Protein AF-A0A951XT19-F1 (afdb_monomer)

Structure (mmCIF, N/CA/C/O backbone):
data_AF-A0A951XT19-F1
#
_entry.id   AF-A0A951XT19-F1
#
loop_
_atom_site.group_PDB
_atom_site.id
_atom_site.type_symbol
_atom_site.label_atom_id
_atom_site.label_alt_id
_atom_site.label_comp_id
_atom_site.label_asym_id
_atom_site.label_entity_id
_atom_site.label_seq_id
_atom_site.pdbx_PDB_ins_code
_atom_site.Cartn_x
_atom_site.Cartn_y
_atom_site.Cartn_z
_atom_site.occupancy
_atom_site.B_iso_or_equiv
_atom_site.auth_seq_id
_atom_site.auth_comp_id
_atom_site.auth_asym_id
_atom_site.auth_atom_id
_atom_site.pdbx_PDB_model_num
ATOM 1 N N . MET A 1 1 ? -13.791 -2.913 -6.720 1.00 67.44 1 MET A N 1
ATOM 2 C CA . MET A 1 1 ? -12.423 -2.660 -6.213 1.00 67.44 1 MET A CA 1
ATOM 3 C C . MET A 1 1 ? -11.474 -3.301 -7.200 1.00 67.44 1 MET A C 1
ATOM 5 O O . MET A 1 1 ? -11.843 -4.348 -7.712 1.00 67.44 1 MET A O 1
ATOM 9 N N . GLY A 1 2 ? -10.344 -2.660 -7.508 1.00 87.31 2 GLY A N 1
ATOM 10 C CA . GLY A 1 2 ? -9.321 -3.272 -8.361 1.00 87.31 2 GLY A CA 1
ATOM 11 C C . GLY A 1 2 ? -8.702 -4.508 -7.705 1.00 87.31 2 GLY A C 1
ATOM 12 O O . GLY A 1 2 ? -8.877 -4.716 -6.502 1.00 87.31 2 GLY A O 1
ATOM 13 N N . ASP A 1 3 ? -7.986 -5.300 -8.496 1.00 95.38 3 ASP A N 1
ATOM 14 C CA . ASP A 1 3 ? -7.367 -6.557 -8.053 1.00 95.38 3 ASP A CA 1
ATOM 15 C C . ASP A 1 3 ? -6.130 -6.336 -7.173 1.00 95.38 3 ASP A C 1
ATOM 17 O O . ASP A 1 3 ? -5.777 -7.190 -6.363 1.00 95.38 3 ASP A O 1
ATOM 21 N N . PHE A 1 4 ? -5.517 -5.155 -7.285 1.00 96.50 4 PHE A N 1
ATOM 22 C CA . PHE A 1 4 ? -4.319 -4.764 -6.553 1.00 96.50 4 PHE A CA 1
ATOM 23 C C . PHE A 1 4 ? -4.426 -3.339 -6.016 1.00 96.50 4 PHE A C 1
ATOM 25 O O . PHE A 1 4 ? -5.113 -2.480 -6.572 1.00 96.50 4 PHE A O 1
ATOM 32 N N . TRP A 1 5 ? -3.694 -3.095 -4.937 1.00 96.81 5 TRP A N 1
ATOM 33 C CA . TRP A 1 5 ? -3.397 -1.783 -4.389 1.00 96.81 5 TRP A CA 1
ATOM 34 C C . TRP A 1 5 ? -1.909 -1.521 -4.570 1.00 96.81 5 TRP A C 1
ATOM 36 O O . TRP A 1 5 ? -1.084 -2.282 -4.071 1.00 96.81 5 TRP A O 1
ATOM 46 N N . VAL A 1 6 ? -1.580 -0.444 -5.281 1.00 97.44 6 VAL A N 1
ATOM 47 C CA . VAL A 1 6 ? -0.199 -0.006 -5.493 1.00 97.44 6 VAL A CA 1
ATOM 48 C C . VAL A 1 6 ? 0.001 1.294 -4.734 1.00 97.44 6 VAL A C 1
ATOM 50 O O . VAL A 1 6 ? -0.590 2.320 -5.072 1.00 97.44 6 VAL A O 1
ATOM 53 N N . ILE A 1 7 ? 0.811 1.241 -3.684 1.00 97.38 7 ILE A N 1
ATOM 54 C CA . ILE A 1 7 ? 1.170 2.406 -2.879 1.00 97.38 7 ILE A CA 1
ATOM 55 C C . ILE A 1 7 ? 2.576 2.823 -3.283 1.00 97.38 7 ILE A C 1
ATOM 57 O O . ILE A 1 7 ? 3.500 2.023 -3.186 1.00 97.38 7 ILE A O 1
ATOM 61 N N . VAL A 1 8 ? 2.746 4.074 -3.709 1.00 97.62 8 VAL A N 1
ATOM 62 C CA . VAL A 1 8 ? 4.068 4.635 -4.008 1.00 97.62 8 VAL A CA 1
ATOM 63 C C . VAL A 1 8 ? 4.401 5.673 -2.949 1.00 97.62 8 VAL A C 1
ATOM 65 O O . VAL A 1 8 ? 3.691 6.671 -2.808 1.00 97.62 8 VAL A O 1
ATOM 68 N N . ASN A 1 9 ? 5.469 5.444 -2.188 1.00 94.50 9 ASN A N 1
ATOM 69 C CA . ASN A 1 9 ? 5.955 6.398 -1.198 1.00 94.50 9 ASN A CA 1
ATO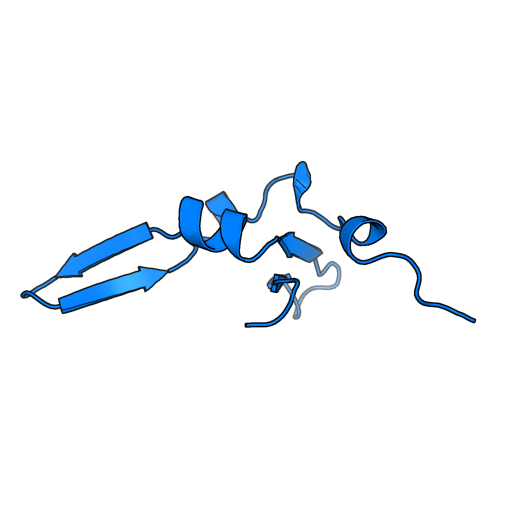M 70 C C . ASN A 1 9 ? 7.250 7.069 -1.674 1.00 94.50 9 ASN A C 1
ATOM 72 O O . ASN A 1 9 ? 7.875 6.654 -2.651 1.00 94.50 9 ASN A O 1
ATOM 76 N N . LYS A 1 10 ? 7.634 8.152 -0.983 1.00 94.06 10 LYS A N 1
ATOM 77 C CA . LYS A 1 10 ? 8.870 8.905 -1.261 1.00 94.06 10 LYS A CA 1
ATOM 78 C C . LYS A 1 10 ? 8.989 9.361 -2.728 1.00 94.06 10 LYS A C 1
ATOM 80 O O . LYS A 1 10 ? 10.084 9.526 -3.237 1.00 94.06 10 LYS A O 1
ATOM 85 N N . VAL A 1 11 ? 7.861 9.639 -3.389 1.00 95.62 11 VAL A N 1
ATOM 86 C CA . VAL A 1 11 ? 7.801 10.031 -4.816 1.00 95.62 11 VAL A CA 1
ATOM 87 C C . VAL A 1 11 ? 8.623 11.276 -5.163 1.00 95.62 11 VAL A C 1
ATOM 89 O O . VAL A 1 11 ? 9.009 11.459 -6.310 1.00 95.62 11 VAL A O 1
ATOM 92 N N . ALA A 1 12 ? 8.885 12.135 -4.177 1.00 96.62 12 ALA A N 1
ATOM 93 C CA . ALA A 1 12 ? 9.687 13.344 -4.333 1.00 96.62 12 ALA A CA 1
ATOM 94 C C . ALA A 1 12 ? 11.189 13.134 -4.045 1.00 96.62 12 ALA A C 1
ATOM 96 O O . ALA A 1 12 ? 11.946 14.103 -4.059 1.00 96.62 12 ALA A O 1
ATOM 97 N N . THR A 1 13 ? 11.634 11.911 -3.738 1.00 96.19 13 THR A N 1
ATOM 98 C CA . THR A 1 13 ? 13.051 11.590 -3.508 1.00 96.19 13 THR A CA 1
ATOM 99 C C . THR A 1 13 ? 13.652 10.877 -4.728 1.00 96.19 13 THR A C 1
ATOM 101 O O . THR A 1 13 ? 12.912 10.367 -5.569 1.00 96.19 13 THR A O 1
ATOM 104 N N . PRO A 1 14 ? 14.994 10.781 -4.835 1.00 97.44 14 PRO A N 1
ATOM 105 C CA . PRO A 1 14 ? 15.644 10.013 -5.904 1.00 97.44 14 PRO A CA 1
ATOM 106 C C . PRO A 1 14 ? 15.360 8.502 -5.871 1.00 97.44 14 PRO A C 1
ATOM 108 O O . PRO A 1 14 ? 15.701 7.798 -6.817 1.00 97.44 14 PRO A O 1
ATOM 111 N N . THR A 1 15 ? 14.790 7.994 -4.778 1.00 95.25 15 THR A N 1
ATOM 112 C CA . THR A 1 15 ? 14.555 6.566 -4.536 1.00 95.25 15 THR A CA 1
ATOM 113 C C . THR A 1 15 ? 13.120 6.339 -4.047 1.00 95.25 15 THR A C 1
ATOM 115 O O . THR A 1 15 ? 12.904 6.066 -2.859 1.00 95.25 15 THR A O 1
ATOM 118 N N . PRO A 1 16 ? 12.114 6.475 -4.935 1.00 97.06 16 PRO A N 1
ATOM 119 C CA . PRO A 1 16 ? 10.752 6.075 -4.606 1.00 97.06 16 PRO A CA 1
ATOM 120 C C . PRO A 1 16 ? 10.687 4.563 -4.354 1.00 97.06 16 PRO A C 1
ATOM 122 O O . PRO A 1 16 ? 11.556 3.808 -4.789 1.00 97.06 16 PRO A O 1
ATOM 125 N N . SER A 1 17 ? 9.655 4.112 -3.645 1.00 97.56 17 SER A N 1
ATOM 126 C CA . SER A 1 17 ? 9.364 2.681 -3.503 1.00 97.56 17 SER A CA 1
ATOM 127 C C . SER A 1 17 ? 7.892 2.411 -3.758 1.00 97.56 17 SER A C 1
ATOM 129 O O . SER A 1 17 ? 7.0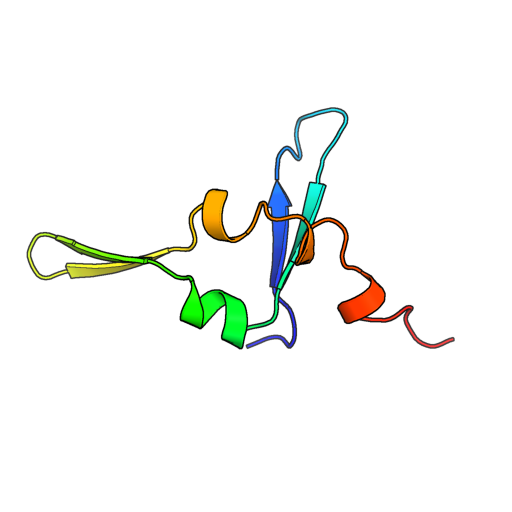31 3.197 -3.352 1.00 97.56 17 SER A O 1
ATOM 131 N N . ALA A 1 18 ? 7.613 1.287 -4.405 1.00 98.06 18 ALA A N 1
ATOM 132 C CA . ALA A 1 18 ? 6.281 0.759 -4.613 1.00 98.06 18 ALA A CA 1
ATOM 133 C C . ALA A 1 18 ? 6.010 -0.416 -3.668 1.00 98.06 18 ALA A C 1
ATOM 135 O O . ALA A 1 18 ? 6.882 -1.240 -3.395 1.00 98.06 18 ALA A O 1
ATOM 136 N N . PHE A 1 19 ? 4.772 -0.498 -3.190 1.00 98.44 19 PHE A N 1
ATOM 137 C CA . PHE A 1 19 ? 4.272 -1.602 -2.381 1.00 98.44 19 PHE A CA 1
ATOM 138 C C . PHE A 1 19 ? 2.987 -2.133 -2.994 1.00 98.44 19 PHE A C 1
ATOM 140 O O . PHE A 1 19 ? 2.050 -1.368 -3.240 1.00 98.44 19 PHE A O 1
ATOM 147 N N . ILE A 1 20 ? 2.969 -3.433 -3.270 1.00 98.19 20 ILE A N 1
ATOM 148 C CA . ILE A 1 20 ? 1.911 -4.096 -4.026 1.00 98.19 20 ILE A CA 1
ATOM 149 C C . ILE A 1 20 ? 1.164 -5.000 -3.054 1.00 98.19 20 ILE A C 1
ATOM 151 O O . ILE A 1 20 ? 1.752 -5.922 -2.490 1.00 98.19 20 ILE A O 1
ATOM 155 N N . LEU A 1 21 ? -0.127 -4.733 -2.855 1.00 97.94 21 LEU A N 1
ATOM 156 C CA . LEU A 1 21 ? -0.992 -5.454 -1.922 1.00 97.94 21 LEU A CA 1
ATOM 157 C C . LEU A 1 21 ? -2.263 -5.951 -2.608 1.00 97.94 21 LEU A C 1
ATOM 159 O O . LEU A 1 21 ? -2.770 -5.335 -3.546 1.00 97.94 21 LEU A O 1
ATOM 163 N N . LEU A 1 22 ? -2.831 -7.031 -2.080 1.00 97.38 22 LEU A N 1
ATOM 164 C CA . LEU A 1 22 ? -4.187 -7.455 -2.406 1.00 97.38 22 LEU A CA 1
ATOM 165 C C . LEU A 1 22 ? -5.217 -6.656 -1.592 1.00 97.38 22 LEU A C 1
ATOM 167 O O . LEU A 1 22 ? -4.956 -6.274 -0.447 1.00 97.38 22 LEU A O 1
ATOM 171 N N . PRO A 1 23 ? -6.448 -6.473 -2.104 1.00 97.19 23 PRO A N 1
ATOM 172 C CA . PRO A 1 23 ? -7.531 -5.861 -1.341 1.00 97.19 23 PRO A CA 1
ATOM 173 C C . PRO A 1 23 ? -7.818 -6.555 -0.001 1.00 97.19 23 PRO A C 1
ATOM 175 O O . PRO A 1 23 ? -8.208 -5.890 0.957 1.00 97.19 23 PRO A O 1
ATOM 178 N N . SER A 1 24 ? -7.641 -7.879 0.083 1.00 97.12 24 SER A N 1
ATOM 179 C CA . SER A 1 24 ? -7.781 -8.638 1.334 1.00 97.12 24 SER A CA 1
ATOM 180 C C . SER A 1 24 ? -6.726 -8.238 2.364 1.00 97.12 24 SER A C 1
ATOM 182 O O . SER A 1 24 ? -7.067 -8.001 3.519 1.00 97.12 24 SER A O 1
ATOM 184 N N . GLU A 1 25 ? -5.475 -8.086 1.934 1.00 97.69 25 GLU A N 1
ATOM 185 C CA . GLU A 1 25 ? -4.352 -7.716 2.797 1.00 97.69 25 GLU A CA 1
ATOM 186 C C . GLU A 1 25 ? -4.496 -6.296 3.341 1.00 97.69 25 GLU A C 1
ATOM 188 O O . GLU A 1 25 ? -4.214 -6.058 4.516 1.00 97.69 25 GLU A O 1
ATOM 193 N N . VAL A 1 26 ? -4.987 -5.372 2.507 1.00 97.12 26 VAL A N 1
ATOM 194 C CA . VAL A 1 26 ? -5.306 -3.999 2.919 1.00 97.12 26 VAL A CA 1
ATOM 195 C C . VAL A 1 26 ? -6.413 -3.997 3.970 1.00 97.12 26 VAL A C 1
ATOM 197 O O . VAL A 1 26 ? -6.287 -3.314 4.980 1.00 97.12 26 VAL A O 1
ATOM 200 N N . ARG A 1 27 ? -7.491 -4.766 3.769 1.00 96.12 27 ARG A N 1
ATOM 201 C CA . ARG A 1 27 ? -8.609 -4.836 4.729 1.00 96.12 27 ARG A CA 1
ATOM 202 C C . ARG A 1 27 ? -8.201 -5.445 6.066 1.00 96.12 27 ARG A C 1
ATOM 204 O O . ARG A 1 27 ? -8.669 -4.977 7.094 1.00 96.12 27 ARG A O 1
ATOM 211 N N . GLU A 1 28 ? -7.364 -6.477 6.039 1.00 97.00 28 GLU A N 1
ATOM 212 C CA . GLU A 1 28 ? -6.854 -7.149 7.238 1.00 97.00 28 GLU A CA 1
ATOM 213 C C . GLU A 1 28 ? -5.977 -6.217 8.086 1.00 97.00 28 GLU A C 1
ATOM 215 O O . GLU A 1 28 ? -6.042 -6.252 9.311 1.00 97.00 28 GLU A O 1
ATOM 220 N N . ARG A 1 29 ? -5.175 -5.372 7.430 1.00 97.00 29 ARG A N 1
ATOM 221 C CA . ARG A 1 29 ? -4.193 -4.498 8.085 1.00 97.00 29 ARG A CA 1
ATOM 222 C C . ARG A 1 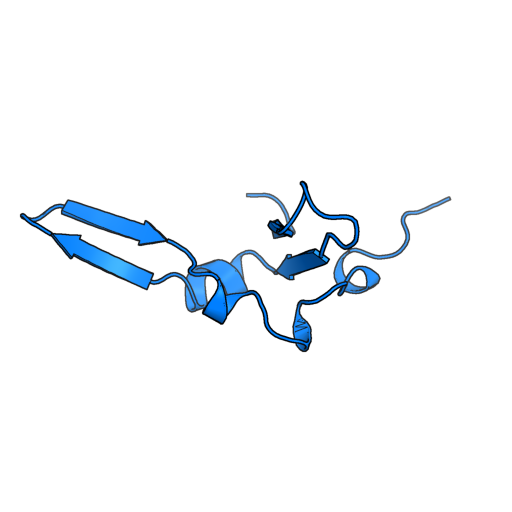29 ? -4.712 -3.094 8.381 1.00 97.00 29 ARG A C 1
ATOM 224 O O . ARG A 1 29 ? -4.107 -2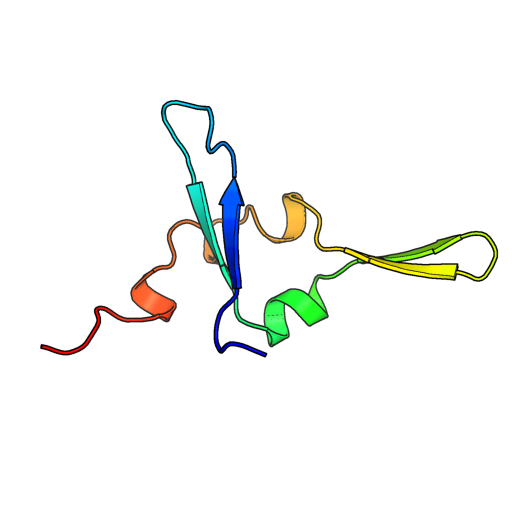.380 9.169 1.00 97.00 29 ARG A O 1
ATOM 231 N N . ALA A 1 30 ? -5.805 -2.670 7.747 1.00 97.19 30 ALA A N 1
ATOM 232 C CA . ALA A 1 30 ? -6.349 -1.335 7.947 1.00 97.19 30 ALA A CA 1
ATOM 233 C C . ALA A 1 30 ? -6.732 -1.119 9.416 1.00 97.19 30 ALA A C 1
ATOM 235 O O . ALA A 1 30 ? -7.571 -1.822 9.983 1.00 97.19 30 ALA A O 1
ATOM 236 N N . HIS A 1 31 ? -6.158 -0.082 10.014 1.00 96.69 31 HIS A N 1
ATOM 237 C CA . HIS A 1 31 ? -6.506 0.342 11.352 1.00 96.69 31 HIS A CA 1
ATOM 238 C C . HIS A 1 31 ? -7.926 0.914 11.364 1.00 96.69 31 HIS A C 1
ATOM 240 O O . HIS A 1 31 ? -8.261 1.789 10.563 1.00 96.69 31 HIS A O 1
ATOM 246 N N . ARG A 1 32 ? -8.746 0.449 12.311 1.00 96.69 32 ARG A N 1
ATOM 247 C CA . ARG A 1 32 ? -10.062 1.018 12.619 1.00 96.69 32 ARG A CA 1
ATOM 248 C C . ARG A 1 32 ? -9.922 2.003 13.776 1.00 96.69 32 ARG A C 1
ATOM 250 O O . ARG A 1 32 ? -9.863 1.584 14.930 1.00 96.69 32 ARG A O 1
ATOM 257 N N . GLY A 1 33 ? -9.933 3.294 13.471 1.00 96.31 33 GLY A N 1
ATOM 258 C CA . GLY A 1 33 ? -9.979 4.336 14.491 1.00 96.31 33 GLY A CA 1
ATOM 259 C C . GLY A 1 33 ? -11.401 4.770 14.788 1.00 96.31 33 GLY A C 1
ATOM 260 O O . GLY A 1 33 ? -12.244 4.845 13.894 1.00 96.31 33 GLY A O 1
ATOM 261 N N . GLU A 1 34 ? -11.657 5.087 16.051 1.00 97.69 34 GLU A N 1
ATOM 262 C CA . GLU A 1 34 ? -12.933 5.621 16.502 1.00 97.69 34 GLU A CA 1
ATOM 263 C C . GLU A 1 34 ? -12.695 6.871 17.346 1.00 97.69 34 GLU A C 1
ATOM 265 O O . GLU A 1 34 ? -11.912 6.852 18.296 1.00 97.69 34 GLU A O 1
ATOM 270 N N . LYS A 1 35 ? -13.348 7.975 16.976 1.00 96.62 35 LYS A N 1
ATOM 271 C CA . LYS A 1 35 ? -13.270 9.248 17.696 1.00 96.62 35 LYS A CA 1
ATOM 272 C C . LYS A 1 35 ? -14.603 9.978 17.604 1.00 96.62 35 LYS A C 1
ATOM 274 O O . LYS A 1 35 ? -15.127 10.156 16.508 1.00 96.62 35 LYS A O 1
ATOM 279 N N . ASP A 1 36 ? -15.145 10.397 18.747 1.00 96.25 36 ASP A N 1
ATOM 280 C CA . ASP A 1 36 ? -16.424 11.118 18.845 1.00 96.25 36 ASP A CA 1
ATOM 281 C C . ASP A 1 36 ? -17.577 10.403 18.098 1.00 96.25 36 ASP A C 1
ATOM 283 O O . ASP A 1 36 ? -18.377 11.025 17.400 1.00 96.25 36 ASP A O 1
ATOM 287 N N . GLY A 1 37 ? -17.614 9.064 18.177 1.00 96.31 37 GLY A N 1
ATOM 288 C CA . GLY A 1 37 ? -18.595 8.210 17.489 1.00 96.31 37 GLY A CA 1
ATOM 289 C C . GLY A 1 37 ? -18.391 8.066 15.974 1.00 96.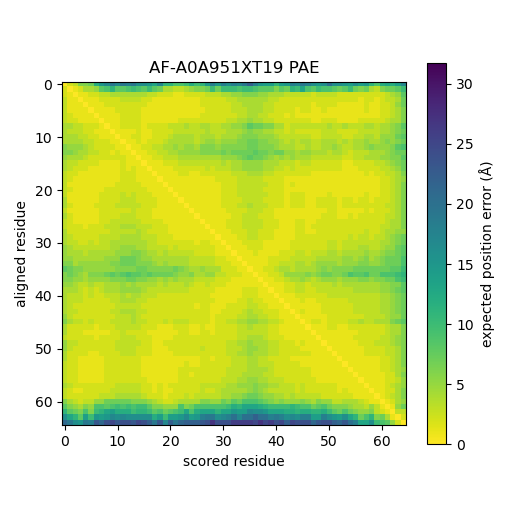31 37 GLY A C 1
ATOM 290 O O . GLY A 1 37 ? -19.174 7.390 15.309 1.00 96.31 37 GLY A O 1
ATOM 291 N N . ARG A 1 38 ? -17.349 8.682 15.402 1.00 97.12 38 ARG A N 1
ATOM 292 C CA . ARG A 1 38 ? -16.982 8.537 13.988 1.00 97.12 38 ARG A CA 1
ATOM 293 C C . ARG A 1 38 ? -15.931 7.452 13.829 1.00 97.12 38 ARG A C 1
ATOM 295 O O . ARG A 1 38 ? -14.916 7.462 14.522 1.00 97.12 38 ARG A O 1
ATOM 302 N N . VAL A 1 39 ? -16.166 6.560 12.872 1.00 97.56 39 VAL A N 1
ATOM 303 C CA . VAL A 1 39 ? -15.235 5.492 12.502 1.00 97.56 39 VAL A CA 1
ATOM 304 C C . VAL A 1 39 ? -14.487 5.895 11.237 1.00 97.56 39 VAL A C 1
ATOM 306 O O . VAL A 1 39 ? -15.106 6.282 10.245 1.00 97.56 39 VAL A O 1
ATOM 309 N N . SER A 1 40 ? -13.165 5.774 11.258 1.00 96.94 40 SER A N 1
ATOM 310 C CA . SER A 1 40 ? -12.312 5.900 10.078 1.00 96.94 40 SER A CA 1
ATOM 311 C C . SER A 1 40 ? -11.4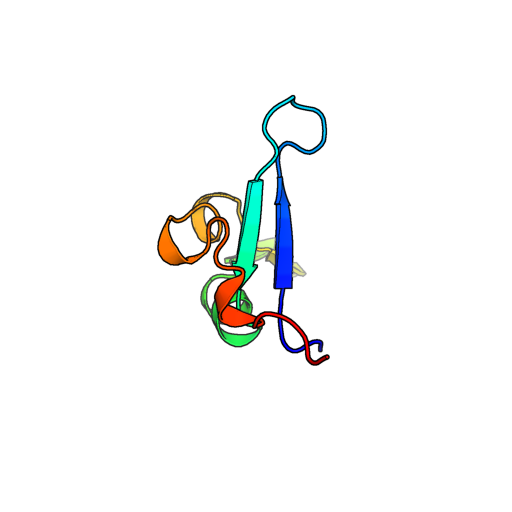28 4.667 9.928 1.00 96.94 40 SER A C 1
ATOM 313 O O . SER A 1 40 ? -11.056 4.015 10.903 1.00 96.94 40 SER A O 1
ATOM 315 N N . TYR A 1 41 ? -11.101 4.352 8.678 1.00 96.62 41 TYR A N 1
ATOM 316 C CA . TYR A 1 41 ? -10.199 3.265 8.322 1.00 96.62 41 TYR A CA 1
ATOM 317 C C . TYR A 1 41 ? -9.009 3.842 7.572 1.00 96.62 41 TYR A C 1
ATOM 319 O O . TYR A 1 41 ? -9.195 4.628 6.641 1.00 96.62 41 TYR A O 1
ATOM 327 N N . TRP A 1 42 ? -7.797 3.461 7.961 1.00 96.25 42 TRP A N 1
ATOM 328 C CA . TRP A 1 42 ? -6.586 3.844 7.242 1.00 96.25 42 TRP A CA 1
ATOM 329 C C . TRP A 1 42 ? -5.529 2.755 7.342 1.00 96.25 42 TRP A C 1
ATOM 331 O O . TRP A 1 42 ? -5.457 2.021 8.322 1.00 96.25 42 TRP A O 1
ATOM 341 N N . LEU A 1 43 ? -4.689 2.675 6.319 1.00 96.75 43 LEU A N 1
ATOM 342 C CA . LEU A 1 43 ? -3.502 1.838 6.328 1.00 96.75 43 LEU A CA 1
ATOM 343 C C . LEU A 1 43 ? -2.301 2.734 6.643 1.00 96.75 43 LEU 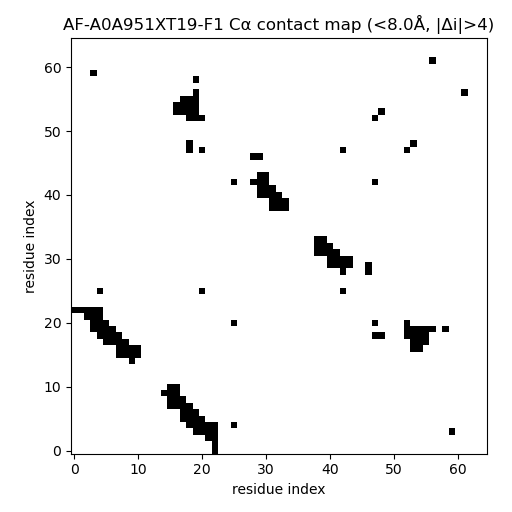A C 1
ATOM 345 O O . LEU A 1 43 ? -2.052 3.711 5.938 1.00 96.75 43 LEU A O 1
ATOM 349 N N . GLN A 1 44 ? -1.592 2.444 7.728 1.00 95.88 44 GLN A N 1
ATOM 350 C CA . GLN A 1 44 ? -0.404 3.200 8.137 1.00 95.88 44 GLN A CA 1
ATOM 351 C C . GLN A 1 44 ? 0.851 2.671 7.420 1.00 95.88 44 GLN A C 1
ATOM 353 O O . GLN A 1 44 ? 0.894 1.492 7.070 1.00 95.88 44 GLN A O 1
ATOM 358 N N . PRO A 1 45 ? 1.897 3.502 7.238 1.00 95.69 45 PRO A N 1
ATOM 359 C CA . PRO A 1 45 ? 3.147 3.096 6.593 1.00 95.69 45 PRO A CA 1
ATOM 360 C C . PRO A 1 45 ? 3.734 1.775 7.092 1.00 95.69 45 PRO A C 1
ATOM 362 O O . PRO A 1 45 ? 4.044 0.916 6.281 1.00 95.69 45 PRO A O 1
ATOM 365 N N . GLY A 1 46 ? 3.802 1.547 8.407 1.00 95.75 46 GLY A N 1
ATOM 366 C CA . GLY A 1 46 ? 4.357 0.300 8.959 1.00 95.75 46 GLY A CA 1
ATOM 367 C C . GLY A 1 46 ? 3.618 -0.981 8.539 1.00 95.75 46 GLY A C 1
ATOM 368 O O . GLY A 1 46 ? 4.207 -2.060 8.537 1.00 95.75 46 GLY A O 1
ATOM 369 N N . ASP A 1 47 ? 2.353 -0.872 8.130 1.00 96.94 47 ASP A N 1
ATOM 370 C CA . ASP A 1 47 ? 1.552 -2.028 7.727 1.00 96.94 47 ASP A CA 1
ATOM 371 C C . ASP A 1 47 ? 1.759 -2.420 6.259 1.00 96.94 47 ASP A C 1
ATOM 373 O O . ASP A 1 47 ? 1.482 -3.562 5.893 1.00 96.94 47 ASP A O 1
ATOM 377 N N . TYR A 1 48 ? 2.263 -1.511 5.417 1.00 97.00 48 TYR A N 1
ATOM 378 C CA . TYR A 1 48 ? 2.568 -1.807 4.013 1.00 97.00 48 TYR A CA 1
ATOM 379 C C . TYR A 1 48 ? 4.052 -1.702 3.657 1.00 97.00 48 TYR A C 1
ATOM 381 O O . TYR A 1 48 ? 4.467 -2.321 2.682 1.00 97.00 48 TYR A O 1
ATOM 389 N N . GLU A 1 49 ? 4.873 -0.981 4.428 1.00 96.81 49 GLU A N 1
ATOM 390 C CA . GLU A 1 49 ? 6.320 -0.840 4.210 1.00 96.81 49 GLU A CA 1
ATOM 391 C C . GLU A 1 49 ? 7.109 -2.081 4.665 1.00 96.81 49 GLU A C 1
ATOM 393 O O . GLU A 1 49 ? 8.137 -1.985 5.334 1.00 96.81 49 GLU A O 1
ATOM 398 N N . GLN A 1 50 ? 6.620 -3.262 4.296 1.00 96.50 50 GLN A N 1
ATOM 399 C CA . GLN A 1 50 ? 7.199 -4.554 4.643 1.00 96.50 50 GLN A CA 1
ATOM 400 C C . GLN A 1 50 ? 7.801 -5.204 3.398 1.00 96.50 50 GLN A C 1
ATOM 402 O O . GLN A 1 50 ? 7.271 -5.065 2.294 1.00 96.50 50 GLN A O 1
ATOM 407 N N . ASP A 1 51 ? 8.893 -5.944 3.582 1.00 97.50 51 ASP A N 1
ATOM 408 C CA . ASP A 1 51 ? 9.621 -6.589 2.484 1.00 97.50 51 ASP A CA 1
ATOM 409 C C . ASP A 1 51 ? 8.753 -7.485 1.583 1.00 97.50 51 ASP A C 1
ATOM 411 O O . ASP A 1 51 ? 8.941 -7.416 0.373 1.00 97.50 51 ASP A O 1
ATOM 415 N N . PRO A 1 52 ? 7.748 -8.238 2.084 1.00 97.19 52 PRO A N 1
ATOM 416 C CA . PRO A 1 52 ? 6.871 -9.037 1.222 1.00 97.19 52 PRO A CA 1
ATOM 417 C C . PRO A 1 52 ? 6.028 -8.233 0.220 1.00 97.19 52 PRO A C 1
ATOM 419 O O . PRO A 1 52 ? 5.487 -8.811 -0.718 1.00 97.19 52 PRO A O 1
ATOM 422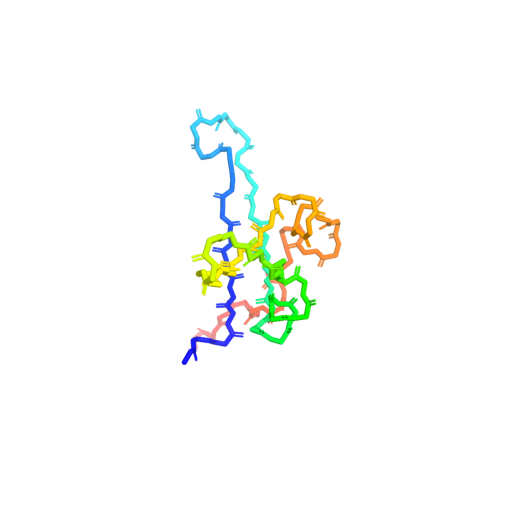 N N . PHE A 1 53 ? 5.863 -6.925 0.431 1.00 98.12 53 PHE A N 1
ATOM 423 C CA . PHE A 1 53 ? 5.079 -6.055 -0.450 1.00 98.12 53 PHE A CA 1
ATOM 424 C C . PHE A 1 53 ? 5.954 -5.142 -1.306 1.00 98.12 53 PHE A C 1
ATOM 426 O O . PHE A 1 53 ? 5.487 -4.638 -2.328 1.00 98.12 53 PHE A O 1
ATOM 433 N N . ARG A 1 54 ? 7.200 -4.903 -0.881 1.00 98.06 54 ARG A N 1
ATOM 434 C CA . ARG A 1 54 ? 8.136 -3.967 -1.505 1.00 98.06 54 ARG A CA 1
ATOM 435 C C . ARG A 1 54 ? 8.544 -4.460 -2.888 1.00 98.06 54 ARG A C 1
ATOM 437 O O . ARG A 1 54 ? 9.134 -5.524 -3.009 1.00 98.06 54 ARG A O 1
ATOM 444 N N . GLU A 1 55 ? 8.272 -3.651 -3.909 1.00 97.69 55 GLU A N 1
ATOM 445 C CA . GLU A 1 55 ? 8.572 -3.951 -5.317 1.00 97.69 55 GLU A CA 1
ATOM 446 C C . GLU A 1 55 ? 8.041 -5.319 -5.787 1.00 97.69 55 GLU A C 1
ATOM 448 O O . GLU A 1 55 ? 8.576 -5.892 -6.735 1.00 97.69 55 GLU A O 1
ATOM 453 N N . ALA A 1 56 ? 6.977 -5.826 -5.147 1.00 97.56 56 ALA A N 1
ATOM 454 C CA . ALA A 1 56 ? 6.378 -7.135 -5.410 1.00 97.56 56 ALA A CA 1
ATOM 455 C C . ALA A 1 56 ? 5.532 -7.141 -6.704 1.00 97.56 56 ALA A C 1
ATOM 457 O O . ALA A 1 56 ? 4.347 -7.493 -6.725 1.00 97.56 56 ALA A O 1
ATOM 458 N N . TRP A 1 57 ? 6.117 -6.654 -7.798 1.00 96.50 57 TRP A N 1
ATOM 459 C CA . TRP A 1 57 ? 5.485 -6.498 -9.108 1.00 96.50 57 TRP A CA 1
ATOM 460 C C . TRP A 1 57 ? 5.122 -7.837 -9.747 1.00 96.50 57 TRP A C 1
ATOM 462 O O . TRP A 1 57 ? 4.149 -7.919 -10.497 1.00 96.50 57 TRP A O 1
ATOM 472 N N . GLU A 1 58 ? 5.842 -8.906 -9.403 1.00 94.94 58 GLU A N 1
ATOM 473 C CA . GLU A 1 58 ? 5.548 -10.272 -9.838 1.00 94.94 58 GLU A CA 1
ATOM 474 C C . GLU A 1 58 ? 4.134 -10.724 -9.455 1.00 94.94 58 GLU A C 1
ATOM 476 O O . GLU A 1 58 ? 3.557 -11.564 -10.142 1.00 94.94 58 GLU A O 1
ATOM 481 N N . ARG A 1 59 ? 3.537 -10.121 -8.416 1.00 95.19 59 ARG A N 1
ATOM 482 C CA . ARG A 1 59 ? 2.153 -10.386 -7.998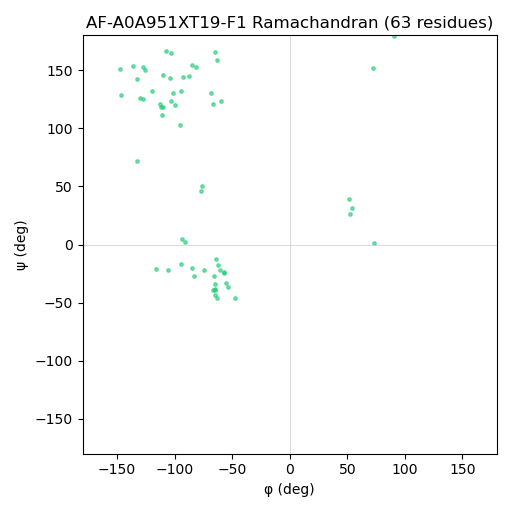 1.00 95.19 59 ARG A CA 1
ATOM 483 C C . ARG A 1 59 ? 1.122 -9.964 -9.045 1.00 95.19 59 ARG A C 1
ATOM 485 O O . ARG A 1 59 ? 0.081 -10.604 -9.150 1.00 95.19 59 ARG A O 1
ATOM 492 N N . ILE A 1 60 ? 1.396 -8.889 -9.787 1.00 94.81 60 ILE A N 1
ATOM 493 C CA . ILE A 1 60 ? 0.534 -8.383 -10.869 1.00 94.81 60 ILE A CA 1
ATOM 494 C C . ILE A 1 60 ? 0.801 -9.160 -12.167 1.00 94.81 60 ILE A C 1
ATOM 496 O O . ILE A 1 60 ? -0.089 -9.319 -13.003 1.00 94.81 60 ILE A O 1
ATOM 500 N N . GLY A 1 61 ? 2.019 -9.682 -12.314 1.00 90.81 61 GLY A N 1
ATOM 501 C CA . GLY A 1 61 ? 2.506 -10.329 -13.524 1.00 90.81 61 GLY A CA 1
ATOM 502 C C . GLY A 1 61 ? 3.184 -9.344 -14.479 1.00 90.81 61 GLY A C 1
ATOM 503 O O . GLY A 1 61 ? 3.285 -8.148 -14.220 1.00 90.81 61 GLY A O 1
ATOM 504 N N . HIS A 1 62 ? 3.676 -9.862 -15.603 1.00 85.44 62 HIS A N 1
ATOM 505 C CA . HIS A 1 62 ? 4.538 -9.112 -16.528 1.00 85.44 62 HIS A CA 1
ATOM 506 C C . HIS A 1 62 ? 3.790 -8.426 -17.684 1.00 85.44 62 HIS A C 1
ATOM 508 O O . HIS A 1 62 ? 4.424 -7.835 -18.555 1.00 85.44 62 HIS A O 1
ATOM 514 N N . GLY A 1 63 ? 2.453 -8.492 -17.693 1.00 81.44 63 GLY A N 1
ATOM 515 C CA . GLY A 1 63 ? 1.643 -8.123 -18.857 1.00 81.44 63 GLY A CA 1
ATOM 516 C C . GLY A 1 63 ? 1.751 -9.161 -19.984 1.00 81.44 63 GLY A C 1
ATOM 517 O O . GLY A 1 63 ? 2.734 -9.891 -20.089 1.00 81.44 63 GLY A O 1
ATOM 518 N N . GLY A 1 64 ? 0.701 -9.284 -20.796 1.00 77.44 64 GLY A N 1
ATOM 519 C CA . GLY A 1 64 ? 0.711 -10.130 -21.994 1.00 77.44 64 GLY A CA 1
ATOM 520 C C . GLY A 1 64 ? 1.240 -9.365 -23.208 1.00 77.44 64 GLY A C 1
ATOM 521 O O . GLY A 1 64 ? 0.992 -8.164 -23.316 1.00 77.44 64 GLY A O 1
ATOM 522 N N . VAL A 1 65 ? 1.957 -10.074 -24.087 1.00 55.12 65 VAL A N 1
ATOM 523 C CA . VAL A 1 65 ? 2.354 -9.621 -25.436 1.00 55.12 65 VAL A CA 1
ATOM 524 C C . VAL A 1 65 ? 1.130 -9.492 -26.335 1.00 55.12 65 VAL A C 1
ATOM 526 O O . VAL A 1 65 ? 0.283 -10.414 -26.284 1.00 55.12 65 VAL A O 1
#

Nearest PDB structures (foldseek):
  7ck4-assembly1_E  TM=3.120E-01  e=6.230E+00  Synechococcus phage S-ShM2

Secondary structure (DSSP, 8-state):
--S-EEEEE-TTSSS-EEEEE-HHHHHHH-EEEEETTEEEEE--HHHH-STTTBT-GGGT-----

pLDDT: mean 94.72, std 7.06, range [55.12, 98.44]

Radius of gyration: 14.11 Å; Cα contacts (8 Å, |Δi|>4): 79; chains: 1; bounding box: 34×24×44 Å

Foldseek 3Di:
DDQWDWDWPPPVDPDIKIFIDGPVLQVVQWDWDADPNDTDTDHDCVSGVDPCGIVVCCVVNDDDD

Sequence (65 aa):
MGDFWVIVNKVATPTPSAFILLPSEVRERAHRGEKDGRVSYWLQPGDYEQDPFREAWERIGHGGV

Mean predicted aligned error: 3.53 Å

Solvent-accessible surface area (backbone atoms only — not comparable to full-atom values): 4184 Å² total; per-residue (Å²): 130,69,82,60,44,79,48,72,44,58,76,91,48,100,70,52,49,44,24,44,40,42,60,66,58,52,63,74,58,35,44,79,47,75,56,97,90,43,76,48,75,48,74,56,66,84,76,51,77,38,76,89,18,47,70,35,52,76,78,82,50,89,76,85,134